Protein AF-A0A2K3KNS2-F1 (afdb_monomer)

Structure (mmCIF, N/CA/C/O backbone):
data_AF-A0A2K3KNS2-F1
#
_entry.id   AF-A0A2K3KNS2-F1
#
loop_
_atom_site.group_PDB
_atom_site.id
_atom_site.type_symbol
_atom_site.label_atom_id
_atom_site.label_alt_id
_atom_site.label_comp_id
_atom_site.label_asym_id
_atom_site.label_entity_id
_atom_site.label_seq_id
_atom_site.pdbx_PDB_ins_code
_atom_site.Cartn_x
_atom_site.Cartn_y
_atom_site.Cartn_z
_atom_site.occupancy
_atom_site.B_iso_or_equiv
_atom_site.auth_seq_id
_atom_site.auth_comp_id
_atom_site.auth_asym_id
_atom_site.auth_atom_id
_atom_site.pdbx_PDB_model_num
ATOM 1 N N . MET A 1 1 ? 14.237 6.832 -52.735 1.00 38.88 1 MET A N 1
ATOM 2 C CA . MET A 1 1 ? 15.026 7.039 -51.502 1.00 38.88 1 MET A CA 1
ATOM 3 C C . MET A 1 1 ? 14.046 7.236 -50.360 1.00 38.88 1 MET A C 1
ATOM 5 O O . MET A 1 1 ? 13.560 8.340 -50.170 1.00 38.88 1 MET A O 1
ATOM 9 N N . GLY A 1 2 ? 13.637 6.145 -49.710 1.00 43.38 2 GLY A N 1
ATOM 10 C CA . GLY A 1 2 ? 12.726 6.203 -48.568 1.00 43.38 2 GLY A CA 1
ATOM 11 C C . GLY A 1 2 ? 13.541 6.396 -47.300 1.00 43.38 2 GLY A C 1
ATOM 12 O O . GLY A 1 2 ? 14.324 5.518 -46.947 1.00 43.38 2 GLY A O 1
ATOM 13 N N . SER A 1 3 ? 13.402 7.552 -46.662 1.00 49.88 3 SER A N 1
ATOM 14 C CA . SER A 1 3 ? 14.026 7.843 -45.376 1.00 49.88 3 SER A CA 1
ATOM 15 C C . SER A 1 3 ? 13.448 6.902 -44.319 1.00 49.88 3 SER A C 1
ATOM 17 O O . SER A 1 3 ? 12.274 6.997 -43.965 1.00 49.88 3 SER A O 1
ATOM 19 N N . HIS A 1 4 ? 14.271 5.960 -43.864 1.00 54.31 4 HIS A N 1
ATOM 20 C CA . HIS A 1 4 ? 13.992 5.095 -42.727 1.00 54.31 4 HIS A CA 1
ATOM 21 C C . HIS A 1 4 ? 14.096 5.954 -41.464 1.00 54.31 4 HIS A C 1
ATOM 23 O O . HIS A 1 4 ? 15.193 6.296 -41.028 1.00 54.31 4 HIS A O 1
ATOM 29 N N . TRP A 1 5 ? 12.956 6.385 -40.929 1.00 58.38 5 TRP A N 1
ATOM 30 C CA . TRP A 1 5 ? 12.907 6.972 -39.597 1.00 58.38 5 TRP A CA 1
ATOM 31 C C . TRP A 1 5 ? 13.156 5.845 -38.600 1.00 58.38 5 TRP A C 1
ATOM 33 O O . TRP A 1 5 ? 12.250 5.074 -38.291 1.00 58.38 5 TRP A O 1
ATOM 43 N N . ASP A 1 6 ? 14.401 5.727 -38.154 1.00 62.19 6 ASP A N 1
ATOM 44 C CA . ASP A 1 6 ? 14.756 4.880 -37.027 1.00 62.19 6 ASP A CA 1
ATOM 45 C C . ASP A 1 6 ? 14.114 5.516 -35.785 1.00 62.19 6 ASP A C 1
ATOM 47 O O . ASP A 1 6 ? 14.528 6.584 -35.322 1.00 62.19 6 ASP A O 1
ATOM 51 N N . LEU A 1 7 ? 12.999 4.942 -35.327 1.00 60.84 7 LEU A N 1
ATOM 52 C CA . LEU A 1 7 ? 12.344 5.354 -34.091 1.00 60.84 7 LEU A CA 1
ATOM 53 C C . LEU A 1 7 ? 13.300 5.006 -32.952 1.00 60.84 7 LEU A C 1
ATOM 55 O O . LEU A 1 7 ? 13.295 3.882 -32.453 1.00 60.84 7 LEU A O 1
ATOM 59 N N . SER A 1 8 ? 14.134 5.963 -32.552 1.00 69.88 8 SER A N 1
ATOM 60 C CA . SER A 1 8 ? 15.010 5.796 -31.402 1.00 69.88 8 SER A CA 1
ATOM 61 C C . SER A 1 8 ? 14.148 5.563 -30.162 1.00 69.88 8 SER A C 1
ATOM 63 O O . SER A 1 8 ? 13.470 6.450 -29.641 1.00 69.88 8 SER A O 1
ATOM 65 N N . TYR A 1 9 ? 14.121 4.311 -29.715 1.00 71.94 9 TYR A N 1
ATOM 66 C CA . TYR A 1 9 ? 13.431 3.917 -28.501 1.00 71.94 9 TYR A CA 1
ATOM 67 C C . TYR A 1 9 ? 14.159 4.560 -27.319 1.00 71.94 9 TYR A C 1
ATOM 69 O O . TYR A 1 9 ? 15.276 4.175 -26.975 1.00 71.94 9 TYR A O 1
ATOM 77 N N . VAL A 1 10 ? 13.549 5.586 -26.720 1.00 79.38 10 VAL A N 1
ATOM 78 C CA . VAL A 1 10 ? 14.088 6.222 -25.516 1.00 79.38 10 VAL A CA 1
ATOM 79 C C . VAL A 1 10 ? 13.785 5.312 -24.332 1.00 79.38 10 VAL A C 1
ATOM 81 O O . VAL A 1 10 ? 12.737 5.414 -23.696 1.00 79.38 10 VAL A O 1
ATOM 84 N N . ALA A 1 11 ? 14.715 4.410 -24.049 1.00 83.62 11 ALA A N 1
ATOM 85 C CA . ALA A 1 11 ? 14.728 3.608 -22.838 1.00 83.62 11 ALA A CA 1
ATOM 86 C C . ALA A 1 11 ? 16.051 3.761 -22.102 1.00 83.62 11 ALA A C 1
ATOM 88 O O . ALA A 1 11 ? 17.073 4.153 -22.668 1.0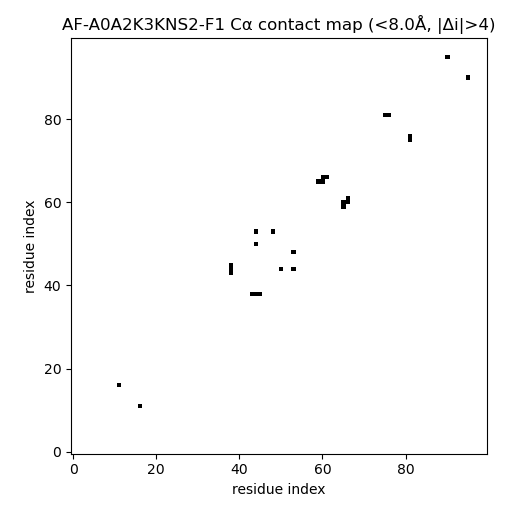0 83.62 11 ALA A O 1
ATOM 89 N N . TRP A 1 12 ? 16.010 3.472 -20.807 1.00 85.62 12 TRP A N 1
ATOM 90 C CA . TRP A 1 12 ? 17.225 3.337 -20.024 1.00 85.62 12 TRP A CA 1
ATOM 91 C C . TRP A 1 12 ? 17.998 2.091 -20.464 1.00 85.62 12 TRP A C 1
ATOM 93 O O . TRP A 1 12 ? 17.429 1.139 -21.000 1.00 85.62 12 TRP A O 1
ATOM 103 N N . LEU A 1 13 ? 19.307 2.107 -20.225 1.00 89.56 13 LEU A N 1
ATOM 104 C CA . LEU A 1 13 ? 20.160 0.968 -20.533 1.00 89.56 13 LEU A CA 1
ATOM 105 C C . LEU A 1 13 ? 19.868 -0.203 -19.571 1.00 89.56 13 LEU A C 1
ATOM 107 O O . LEU A 1 13 ? 19.609 0.058 -18.388 1.00 89.56 13 LEU A O 1
ATOM 111 N N . PRO A 1 14 ? 19.937 -1.471 -20.024 1.00 91.38 14 PRO A N 1
ATOM 112 C CA . PRO A 1 14 ? 19.653 -2.644 -19.188 1.00 91.38 14 PRO A CA 1
ATOM 113 C C . PRO A 1 14 ? 20.479 -2.710 -17.896 1.00 91.38 14 PR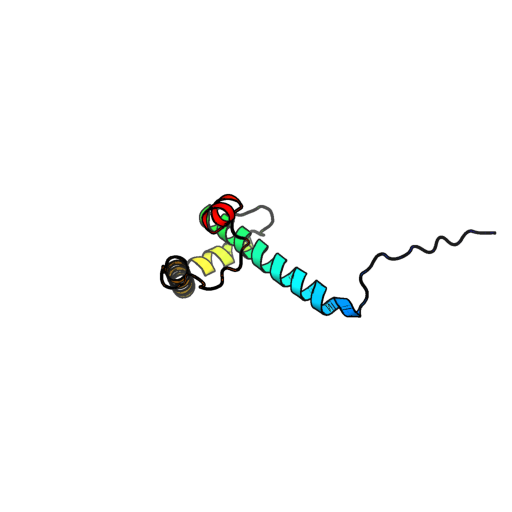O A C 1
ATOM 115 O O . PRO A 1 14 ? 20.013 -3.225 -16.881 1.00 91.38 14 PRO A O 1
ATOM 118 N N . GLU A 1 15 ? 21.686 -2.136 -17.876 1.00 94.00 15 GLU A N 1
ATOM 119 C CA . GLU A 1 15 ? 22.538 -2.070 -16.683 1.00 94.00 15 GLU A CA 1
ATOM 120 C C . GLU A 1 15 ? 21.883 -1.281 -15.532 1.00 94.00 15 GLU A C 1
ATOM 122 O O . GLU A 1 15 ? 22.215 -1.482 -14.360 1.00 94.00 15 GLU A O 1
ATOM 127 N N . HIS A 1 16 ? 20.926 -0.399 -15.840 1.00 93.12 16 HIS A N 1
ATOM 128 C CA . HIS A 1 16 ? 20.186 0.392 -14.859 1.00 93.12 16 HIS A CA 1
ATOM 129 C C . HIS A 1 16 ? 18.862 -0.243 -14.415 1.00 93.12 16 HIS A C 1
ATOM 131 O O . HIS A 1 16 ? 18.260 0.264 -13.463 1.00 93.12 16 HIS A O 1
ATOM 137 N N . ASP A 1 17 ? 18.424 -1.352 -15.022 1.00 93.81 17 ASP A N 1
ATOM 138 C CA . ASP A 1 17 ? 17.121 -1.984 -14.753 1.00 93.81 17 ASP A CA 1
ATOM 139 C C . ASP A 1 17 ? 16.891 -2.214 -13.265 1.00 93.81 17 ASP A C 1
ATOM 141 O O . ASP A 1 17 ? 15.861 -1.831 -12.706 1.00 93.81 17 ASP A O 1
ATOM 145 N N . TYR A 1 18 ? 17.882 -2.803 -12.596 1.00 95.75 18 TYR A N 1
ATOM 146 C CA . TYR A 1 18 ? 17.782 -3.102 -11.175 1.00 95.75 18 TYR A CA 1
ATOM 147 C C . TYR A 1 18 ? 17.589 -1.832 -10.338 1.00 95.75 18 TYR A C 1
ATOM 149 O O . TYR A 1 18 ? 16.731 -1.786 -9.454 1.00 95.75 18 TYR A O 1
ATOM 157 N N . GLN A 1 19 ? 18.371 -0.786 -10.614 1.00 96.12 19 GLN A N 1
ATOM 158 C CA . GLN A 1 19 ? 18.305 0.464 -9.859 1.00 96.12 19 GLN A CA 1
ATOM 159 C C . GLN A 1 19 ? 16.977 1.183 -10.099 1.00 96.12 19 GLN A C 1
ATOM 161 O O . GLN A 1 19 ? 16.340 1.637 -9.147 1.00 96.12 19 GLN A O 1
ATOM 166 N N . ILE A 1 20 ? 16.531 1.241 -11.352 1.00 94.94 20 ILE A N 1
ATOM 167 C CA . ILE A 1 20 ? 15.285 1.898 -11.744 1.00 94.94 20 ILE A CA 1
ATOM 168 C C . ILE A 1 20 ? 14.091 1.165 -11.148 1.00 94.94 20 ILE A C 1
ATOM 170 O O . ILE A 1 20 ? 13.254 1.797 -10.502 1.00 94.94 20 ILE A O 1
ATOM 174 N N . LYS A 1 21 ? 14.053 -0.165 -11.264 1.00 95.69 21 LYS A N 1
ATOM 175 C CA . LYS A 1 21 ? 13.017 -0.996 -10.649 1.00 95.69 21 LYS A CA 1
ATOM 176 C C . LYS A 1 21 ? 12.973 -0.794 -9.138 1.00 95.69 21 LYS A C 1
ATOM 178 O O . LYS A 1 21 ? 11.911 -0.510 -8.593 1.00 95.69 21 LYS A O 1
ATOM 183 N N . LYS A 1 22 ? 14.127 -0.828 -8.467 1.00 96.25 22 LYS A N 1
ATOM 184 C CA . LYS A 1 22 ? 14.217 -0.599 -7.019 1.00 96.25 22 LYS A CA 1
ATOM 185 C C . LYS A 1 22 ? 13.683 0.778 -6.614 1.00 96.25 22 LYS A C 1
ATOM 187 O O . LYS A 1 22 ? 12.968 0.897 -5.618 1.00 96.25 22 LYS A O 1
ATOM 192 N N . ILE A 1 23 ? 14.022 1.829 -7.361 1.00 96.50 23 ILE A N 1
ATOM 193 C CA . ILE A 1 23 ? 13.528 3.188 -7.099 1.00 96.50 23 ILE A CA 1
ATOM 194 C C . ILE A 1 23 ? 12.017 3.256 -7.319 1.00 96.50 23 ILE A C 1
ATOM 196 O O . ILE A 1 23 ? 11.307 3.823 -6.486 1.00 96.50 23 ILE A O 1
ATOM 200 N N . PHE A 1 24 ? 11.529 2.674 -8.412 1.00 96.19 24 PHE A N 1
ATOM 201 C CA . PHE A 1 24 ? 10.112 2.634 -8.742 1.00 96.19 24 PHE A CA 1
ATOM 202 C C . PHE A 1 24 ? 9.306 1.910 -7.660 1.00 96.19 24 PHE A C 1
ATOM 204 O O . PHE A 1 24 ? 8.354 2.476 -7.131 1.00 96.19 24 PHE A O 1
ATOM 211 N N . GLU A 1 25 ? 9.727 0.712 -7.257 1.00 96.88 25 GLU A N 1
ATOM 212 C CA . GLU A 1 25 ? 9.071 -0.078 -6.210 1.00 96.88 25 GLU A CA 1
ATOM 213 C C . GLU A 1 25 ? 9.096 0.639 -4.855 1.00 96.88 25 GLU A C 1
ATOM 215 O O . GLU A 1 25 ? 8.088 0.681 -4.145 1.00 96.88 25 GLU A O 1
ATOM 220 N N . SER A 1 26 ? 10.218 1.270 -4.501 1.00 95.75 26 SER A N 1
ATOM 221 C CA . SER A 1 26 ? 10.347 2.037 -3.258 1.00 95.75 26 SER A CA 1
ATOM 222 C C . SER A 1 26 ? 9.410 3.251 -3.230 1.00 95.75 26 SER A C 1
ATOM 224 O O . SER A 1 26 ? 8.637 3.434 -2.287 1.00 95.75 26 SER A O 1
ATOM 226 N N . LYS A 1 27 ? 9.410 4.065 -4.292 1.00 96.00 27 LYS A N 1
ATOM 227 C CA . LYS A 1 27 ? 8.537 5.244 -4.385 1.00 96.00 27 LYS A CA 1
ATOM 228 C C . LYS A 1 27 ? 7.066 4.851 -4.493 1.00 96.00 27 LYS A C 1
ATOM 230 O O . LYS A 1 27 ? 6.225 5.442 -3.817 1.00 96.00 27 LYS A O 1
ATOM 235 N N . GLY A 1 28 ? 6.770 3.842 -5.306 1.00 97.19 28 GLY A N 1
ATOM 236 C CA . GLY A 1 28 ? 5.431 3.306 -5.506 1.00 97.19 28 GLY A CA 1
ATOM 237 C C . GLY A 1 28 ? 4.850 2.768 -4.206 1.00 97.19 28 GLY A C 1
ATOM 238 O O . GLY A 1 28 ? 3.797 3.230 -3.778 1.00 97.19 28 GLY A O 1
ATOM 239 N N . SER A 1 29 ? 5.558 1.863 -3.525 1.00 95.69 29 SER A N 1
ATOM 240 C CA . SER A 1 29 ? 5.096 1.276 -2.258 1.00 95.69 29 SER A CA 1
ATOM 241 C C . SER A 1 29 ? 4.842 2.329 -1.180 1.00 95.69 29 SER A C 1
ATOM 243 O O . SER A 1 29 ? 3.826 2.263 -0.479 1.00 95.69 29 SER A O 1
ATOM 245 N N . ARG A 1 30 ? 5.709 3.346 -1.082 1.00 94.62 30 ARG A N 1
ATOM 246 C CA . ARG A 1 30 ? 5.499 4.479 -0.179 1.00 94.62 30 ARG A CA 1
ATOM 247 C C . ARG A 1 30 ? 4.228 5.246 -0.532 1.00 94.62 30 ARG A C 1
ATOM 249 O O . ARG A 1 30 ? 3.389 5.448 0.346 1.00 94.62 30 ARG A O 1
ATOM 256 N N . ARG A 1 31 ? 4.063 5.636 -1.799 1.00 96.06 31 ARG A N 1
ATOM 257 C CA . ARG A 1 31 ? 2.895 6.409 -2.237 1.00 96.06 31 ARG A CA 1
ATOM 258 C C . ARG A 1 31 ? 1.594 5.629 -2.046 1.00 96.06 31 ARG A C 1
ATOM 260 O O . ARG A 1 31 ? 0.630 6.179 -1.525 1.00 96.06 31 ARG A O 1
ATOM 267 N N . LEU A 1 32 ? 1.588 4.343 -2.394 1.00 94.94 32 LEU A N 1
ATOM 268 C CA . LEU A 1 32 ? 0.467 3.432 -2.155 1.00 94.94 32 LEU A CA 1
ATOM 269 C C . LEU A 1 32 ? 0.116 3.365 -0.665 1.00 94.94 32 LEU A C 1
ATOM 271 O O . LEU A 1 32 ? -1.048 3.511 -0.302 1.00 94.94 32 LEU A O 1
ATOM 275 N N . SER A 1 33 ? 1.112 3.212 0.211 1.00 92.56 33 SER A N 1
ATOM 276 C CA . SER A 1 33 ? 0.895 3.167 1.664 1.00 92.56 33 SER A CA 1
ATOM 277 C C . SER A 1 33 ? 0.255 4.451 2.203 1.00 92.56 33 SER A C 1
ATOM 279 O O . SER A 1 33 ? -0.641 4.387 3.046 1.00 92.56 33 SER A O 1
ATOM 281 N N . GLU A 1 34 ? 0.684 5.613 1.706 1.00 93.69 34 GLU A N 1
ATOM 282 C CA . GLU A 1 34 ? 0.094 6.914 2.044 1.00 93.69 34 GLU A CA 1
ATOM 283 C C . GLU A 1 34 ? -1.365 7.005 1.564 1.00 93.69 34 GLU A C 1
ATOM 285 O O . GLU A 1 34 ? -2.248 7.341 2.353 1.00 93.69 34 GLU A O 1
ATOM 290 N N . MET A 1 35 ? -1.646 6.607 0.320 1.00 95.75 35 MET A N 1
ATOM 291 C CA . MET A 1 35 ? -3.004 6.601 -0.243 1.00 95.75 35 MET A CA 1
ATOM 292 C C . MET A 1 35 ? -3.956 5.677 0.533 1.00 95.75 35 MET A C 1
ATOM 294 O O . MET A 1 35 ? -5.082 6.068 0.848 1.00 95.75 35 MET A O 1
ATOM 298 N N . TYR A 1 36 ? -3.508 4.475 0.908 1.00 94.12 36 TYR A N 1
ATOM 299 C CA . TYR A 1 36 ? -4.294 3.573 1.757 1.00 94.12 36 TYR A CA 1
ATOM 300 C C . TYR A 1 36 ? -4.516 4.142 3.161 1.00 94.12 36 TYR A C 1
ATOM 302 O O . TYR A 1 36 ? -5.601 3.990 3.727 1.00 94.12 36 TYR A O 1
ATOM 310 N N . MET A 1 37 ? -3.512 4.810 3.738 1.00 92.25 37 MET A N 1
ATOM 311 C CA . MET A 1 37 ? -3.652 5.469 5.036 1.00 92.25 37 MET A CA 1
ATOM 312 C C . MET A 1 37 ? -4.715 6.572 4.987 1.00 92.25 37 MET A C 1
ATOM 314 O O . MET A 1 37 ? -5.549 6.640 5.891 1.00 92.25 37 MET A O 1
ATOM 318 N N . GLU A 1 38 ? -4.701 7.414 3.954 1.00 94.12 38 GLU A N 1
ATOM 319 C CA . GLU A 1 38 ? -5.696 8.471 3.750 1.00 94.12 38 GLU A CA 1
ATOM 320 C C . GLU A 1 38 ? -7.109 7.895 3.617 1.00 94.12 38 GLU A C 1
ATOM 322 O O . GLU A 1 38 ? -8.008 8.314 4.350 1.00 94.12 38 GLU A O 1
ATOM 327 N N . ALA A 1 39 ? -7.289 6.892 2.751 1.00 95.19 39 ALA A N 1
ATOM 328 C CA . ALA A 1 39 ? -8.573 6.221 2.552 1.00 95.19 39 ALA A CA 1
ATOM 329 C C . ALA A 1 39 ? -9.112 5.636 3.866 1.00 95.19 39 ALA A C 1
ATOM 331 O O . ALA A 1 39 ? -10.265 5.856 4.244 1.00 95.19 39 ALA A O 1
ATOM 332 N N . ARG A 1 40 ? -8.251 4.957 4.633 1.00 93.75 40 ARG A N 1
ATOM 333 C CA . ARG A 1 40 ? -8.623 4.395 5.935 1.00 93.75 40 ARG A CA 1
ATOM 334 C C . ARG A 1 40 ? -8.997 5.466 6.958 1.00 93.75 40 ARG A C 1
ATOM 336 O O . ARG A 1 40 ? -9.914 5.244 7.747 1.00 93.75 40 ARG A O 1
ATOM 343 N N . ASN A 1 41 ? -8.284 6.591 6.985 1.00 91.38 41 ASN A N 1
ATOM 344 C CA . ASN A 1 41 ? -8.566 7.679 7.922 1.00 91.38 41 ASN A CA 1
ATOM 345 C C . ASN A 1 41 ? -9.910 8.351 7.613 1.00 91.38 41 ASN A C 1
ATOM 347 O O . ASN A 1 41 ? -10.641 8.671 8.546 1.00 91.38 41 ASN A O 1
ATOM 351 N N . LYS A 1 42 ? -10.245 8.516 6.327 1.00 93.69 42 LYS A N 1
ATOM 352 C CA . LYS A 1 42 ? -11.533 9.066 5.876 1.00 93.69 42 LYS A CA 1
ATOM 353 C C . LYS A 1 42 ? -12.686 8.065 5.962 1.00 93.69 42 LYS A C 1
ATOM 355 O O . LYS A 1 42 ? -13.831 8.482 6.028 1.00 93.69 42 LYS A O 1
ATOM 360 N N . ARG A 1 43 ? -12.388 6.758 5.990 1.00 92.12 43 ARG A N 1
ATOM 361 C CA . ARG A 1 43 ? -13.375 5.661 5.897 1.00 92.12 43 ARG A CA 1
ATOM 362 C C . ARG A 1 43 ? -14.193 5.691 4.605 1.00 92.12 43 ARG A C 1
ATOM 364 O O . ARG A 1 43 ? -15.297 5.162 4.554 1.00 92.12 43 ARG A O 1
ATOM 371 N N . GLU A 1 44 ? -13.601 6.231 3.549 1.00 94.00 44 GLU A N 1
ATOM 372 C CA . GLU A 1 44 ? -14.220 6.372 2.236 1.00 94.00 44 GLU A CA 1
ATOM 373 C C . GLU A 1 44 ? -13.434 5.565 1.206 1.00 94.00 44 GLU A C 1
ATOM 375 O O . GLU A 1 44 ? -12.201 5.629 1.165 1.00 94.00 44 GLU A O 1
ATOM 380 N N . ARG A 1 45 ? -14.152 4.811 0.364 1.00 95.94 45 ARG A N 1
ATOM 381 C CA . ARG A 1 45 ? -13.552 4.033 -0.722 1.00 95.94 45 ARG A CA 1
ATOM 382 C C . ARG A 1 45 ? -13.128 4.975 -1.859 1.00 95.94 45 ARG A C 1
ATOM 384 O O . ARG A 1 45 ? -13.991 5.629 -2.444 1.00 95.94 45 ARG A O 1
ATOM 391 N N . PRO A 1 46 ? -11.843 5.009 -2.241 1.00 95.25 46 PRO A N 1
ATOM 392 C CA . PRO A 1 46 ? -11.394 5.719 -3.433 1.00 95.25 46 PRO A CA 1
ATOM 393 C C . PRO A 1 46 ? -11.910 5.064 -4.722 1.00 95.25 46 PRO A C 1
ATOM 395 O O . PRO A 1 46 ? -12.052 3.844 -4.787 1.00 95.25 46 PRO A O 1
ATOM 398 N N . SER A 1 47 ? -12.096 5.853 -5.783 1.00 96.12 47 SER A N 1
ATOM 399 C CA . SER A 1 47 ? -12.584 5.365 -7.087 1.00 96.12 47 SER A CA 1
ATOM 400 C C . SER A 1 47 ? -11.696 4.292 -7.729 1.00 96.12 47 SER A C 1
ATOM 402 O O . SER A 1 47 ? -12.197 3.446 -8.461 1.00 96.12 47 SER A O 1
ATOM 404 N N . TRP A 1 48 ? -10.395 4.308 -7.435 1.00 95.38 48 TRP A N 1
ATOM 405 C CA . TRP A 1 48 ? -9.408 3.369 -7.972 1.00 95.38 48 TRP A CA 1
ATOM 406 C C . TRP A 1 48 ? -9.346 2.024 -7.225 1.00 95.38 48 TRP A C 1
ATOM 408 O O . TRP A 1 48 ? -8.698 1.103 -7.714 1.00 95.38 48 TRP A O 1
ATOM 418 N N . ILE A 1 49 ? -10.003 1.881 -6.064 1.00 96.06 49 ILE A N 1
ATOM 419 C CA . ILE A 1 49 ? -10.101 0.599 -5.344 1.00 96.06 49 ILE A CA 1
ATOM 420 C C . ILE A 1 49 ? -11.426 -0.069 -5.705 1.00 96.06 49 ILE A C 1
ATOM 422 O O . ILE A 1 49 ? -12.485 0.509 -5.467 1.00 96.06 49 ILE A O 1
ATOM 426 N N . GLY A 1 50 ? -11.383 -1.301 -6.217 1.00 97.19 50 GLY A N 1
ATOM 427 C CA . GLY A 1 50 ? -12.582 -2.114 -6.454 1.00 97.19 50 GLY A CA 1
ATOM 428 C C . GLY A 1 50 ? -13.372 -2.396 -5.169 1.00 97.19 50 GLY A C 1
ATOM 429 O O . GLY A 1 50 ? -12.813 -2.427 -4.074 1.00 97.19 50 GLY A O 1
ATOM 430 N N . GLU A 1 51 ? -14.684 -2.592 -5.279 1.00 96.69 51 GLU A N 1
ATOM 431 C CA . GLU A 1 51 ? -15.546 -2.761 -4.101 1.00 96.69 51 GLU A CA 1
ATOM 432 C C . GLU A 1 51 ? -15.171 -3.988 -3.256 1.00 96.69 51 GLU A C 1
ATOM 434 O O . GLU A 1 51 ? -15.093 -3.886 -2.031 1.00 96.69 51 GLU A O 1
ATOM 439 N N . ASP A 1 52 ? -14.870 -5.115 -3.898 1.00 97.25 52 ASP A N 1
ATOM 440 C CA . ASP A 1 52 ? -14.503 -6.353 -3.202 1.00 97.25 52 ASP A CA 1
ATOM 441 C C . ASP A 1 52 ? -13.173 -6.207 -2.454 1.00 97.25 52 ASP A C 1
ATOM 443 O O . ASP A 1 52 ? -13.095 -6.490 -1.258 1.00 97.25 52 ASP A O 1
ATOM 447 N N . ALA A 1 53 ? -12.164 -5.622 -3.105 1.00 96.06 53 ALA A N 1
ATOM 448 C CA . ALA A 1 53 ? -10.884 -5.312 -2.471 1.00 96.06 53 ALA A CA 1
ATOM 449 C C . ALA A 1 53 ? -11.050 -4.360 -1.273 1.00 96.06 53 ALA A C 1
ATOM 451 O O . ALA A 1 53 ? -10.388 -4.516 -0.248 1.00 96.06 53 ALA A O 1
ATOM 452 N N . TRP A 1 54 ? -11.955 -3.380 -1.365 1.00 96.94 54 TRP A N 1
ATOM 453 C CA . TRP A 1 54 ? -12.248 -2.485 -0.246 1.00 96.94 54 TRP A CA 1
ATOM 454 C C . TRP A 1 54 ? -12.870 -3.220 0.947 1.00 96.94 54 TRP A C 1
ATOM 456 O O . TRP A 1 54 ? -12.478 -2.966 2.087 1.00 96.94 54 TRP A O 1
ATOM 466 N N . LYS A 1 55 ? -13.804 -4.149 0.700 1.00 96.75 55 LYS A N 1
ATOM 467 C CA . LYS A 1 55 ? -14.410 -4.981 1.754 1.00 96.75 55 LYS A CA 1
ATOM 468 C C . LYS A 1 55 ? -13.349 -5.821 2.464 1.00 96.75 55 LYS A C 1
ATOM 470 O O . LYS A 1 55 ? -13.309 -5.836 3.694 1.00 96.75 55 LYS A O 1
ATOM 475 N N . GLU A 1 56 ? -12.458 -6.461 1.711 1.00 96.94 56 GLU A N 1
ATOM 476 C CA . GLU A 1 56 ? -11.353 -7.246 2.273 1.00 96.94 56 GLU A CA 1
ATOM 477 C C . GLU A 1 56 ? -10.397 -6.386 3.112 1.00 96.94 56 GLU A C 1
ATOM 479 O O . GLU A 1 56 ? -10.037 -6.764 4.230 1.00 96.94 56 GLU A O 1
ATOM 484 N N . LEU A 1 57 ? -10.040 -5.194 2.622 1.00 95.31 57 LEU A N 1
ATOM 485 C CA . LEU A 1 57 ? -9.196 -4.246 3.353 1.00 95.31 57 LEU A CA 1
ATOM 486 C C . LEU A 1 57 ? -9.842 -3.779 4.660 1.00 95.31 57 LEU A C 1
ATOM 488 O O . LEU A 1 57 ? -9.164 -3.705 5.687 1.00 95.31 57 LEU A O 1
ATOM 492 N N . ASP A 1 58 ? -11.141 -3.480 4.653 1.00 94.88 58 ASP A N 1
ATOM 493 C CA . ASP A 1 58 ? -11.848 -3.067 5.865 1.00 94.88 58 ASP A CA 1
ATOM 494 C C . ASP A 1 58 ? -11.902 -4.198 6.906 1.00 94.88 58 ASP A C 1
ATOM 496 O O . ASP A 1 58 ? -11.682 -3.948 8.098 1.00 94.88 58 ASP A O 1
ATOM 500 N N . ILE A 1 59 ? -12.099 -5.448 6.467 1.00 96.12 59 ILE A N 1
ATOM 501 C CA . ILE A 1 59 ? -12.007 -6.635 7.331 1.00 96.12 59 ILE A CA 1
ATOM 502 C C . ILE A 1 59 ? -10.596 -6.752 7.921 1.00 96.12 59 ILE A C 1
ATOM 504 O O . ILE A 1 59 ? -10.450 -6.875 9.141 1.00 96.12 59 ILE A O 1
ATOM 508 N N . GLU A 1 60 ? -9.554 -6.664 7.091 1.00 95.19 60 GLU A N 1
ATOM 509 C CA . GLU A 1 60 ? -8.155 -6.765 7.517 1.00 95.19 60 GLU A CA 1
ATOM 510 C C . GLU A 1 60 ? -7.792 -5.680 8.541 1.00 95.19 60 GLU A C 1
ATOM 512 O O . GLU A 1 60 ? -7.254 -5.970 9.610 1.00 95.19 60 GLU A O 1
ATOM 517 N N . TRP A 1 61 ? -8.164 -4.423 8.285 1.00 94.31 61 TRP A N 1
ATOM 518 C CA . TRP A 1 61 ? -7.884 -3.308 9.194 1.00 94.31 61 TRP A CA 1
ATOM 519 C C . TRP A 1 61 ? -8.612 -3.410 10.536 1.00 9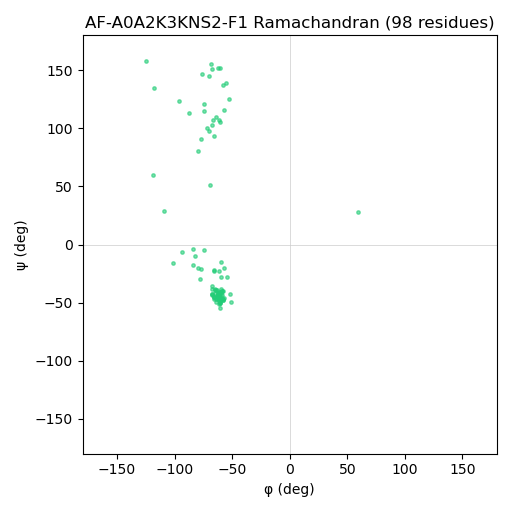4.31 61 TRP A C 1
ATOM 521 O O . TRP A 1 61 ? -8.179 -2.808 11.528 1.00 94.31 61 TRP A O 1
ATOM 531 N N . LYS A 1 62 ? -9.721 -4.152 10.596 1.00 94.19 62 LYS A N 1
ATOM 532 C CA . LYS A 1 62 ? -10.454 -4.406 11.840 1.00 94.19 62 LYS A CA 1
ATOM 533 C C . LYS A 1 62 ? -9.805 -5.497 12.692 1.00 94.19 62 LYS A C 1
ATOM 535 O O . LYS A 1 62 ? -10.043 -5.483 13.907 1.00 94.19 62 LYS A O 1
ATOM 540 N N . LYS A 1 63 ? -8.957 -6.362 12.113 1.00 97.38 63 LYS A N 1
ATOM 541 C CA . LYS A 1 63 ? -8.298 -7.463 12.830 1.00 97.38 63 LYS A CA 1
ATOM 542 C C . LYS A 1 63 ? -7.461 -6.947 14.013 1.00 97.38 63 LYS A C 1
ATOM 544 O O . LYS A 1 63 ? -6.723 -5.964 13.874 1.00 97.38 63 LYS A O 1
ATOM 549 N N . PRO A 1 64 ? -7.508 -7.618 15.182 1.00 96.56 64 PRO A N 1
ATOM 550 C CA . PRO A 1 64 ? -6.716 -7.229 16.350 1.00 96.56 64 PRO A CA 1
ATOM 551 C C . PRO A 1 64 ? -5.209 -7.209 16.079 1.00 96.56 64 PRO A C 1
ATOM 553 O O . PRO A 1 64 ? -4.525 -6.282 16.507 1.00 96.56 64 PRO A O 1
ATOM 556 N N . ALA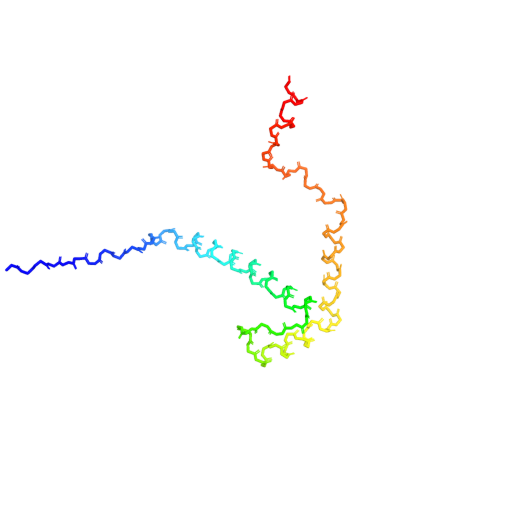 A 1 65 ? -4.703 -8.184 15.316 1.00 96.56 65 ALA A N 1
ATOM 557 C CA . ALA A 1 65 ? -3.292 -8.267 14.942 1.00 96.56 65 ALA A CA 1
ATOM 558 C C . ALA A 1 65 ? -2.832 -7.018 14.172 1.00 96.56 65 ALA A C 1
ATOM 560 O O . ALA A 1 65 ? -1.825 -6.398 14.524 1.00 96.56 65 ALA A O 1
ATOM 561 N N . TYR A 1 66 ? -3.626 -6.587 13.188 1.00 93.75 66 TYR A N 1
ATOM 562 C CA . TYR A 1 66 ? -3.357 -5.375 12.422 1.00 93.75 66 TYR A CA 1
ATOM 563 C C . TYR A 1 66 ? -3.34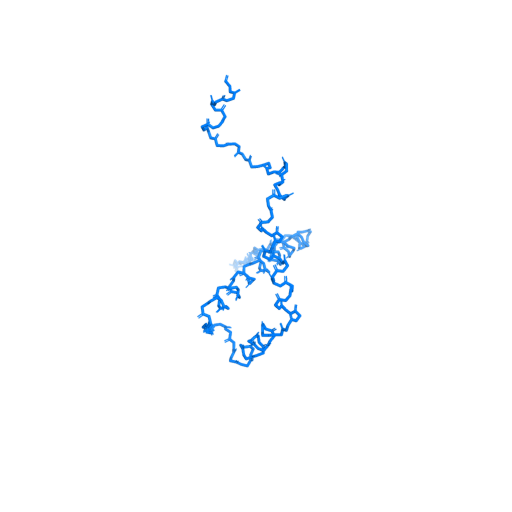4 -4.132 13.321 1.00 93.75 66 TYR A C 1
ATOM 565 O O . TYR A 1 66 ? -2.404 -3.333 13.293 1.00 93.75 66 TYR A O 1
ATOM 573 N N . LYS A 1 67 ? -4.363 -3.983 14.179 1.00 93.88 67 LYS A N 1
ATOM 574 C CA . LYS A 1 67 ? -4.449 -2.866 15.132 1.00 93.88 67 LYS A CA 1
ATOM 575 C C . LYS A 1 67 ? -3.258 -2.836 16.089 1.00 93.88 67 LYS A C 1
ATOM 577 O O . LYS A 1 67 ? -2.720 -1.757 16.330 1.00 93.88 67 LYS A O 1
ATOM 582 N N . ALA A 1 68 ? -2.811 -3.990 16.583 1.00 95.75 68 ALA A N 1
ATOM 583 C CA . ALA A 1 68 ? -1.657 -4.092 17.472 1.00 95.75 68 ALA A CA 1
ATOM 584 C C . ALA A 1 68 ? -0.369 -3.605 16.789 1.00 95.75 68 ALA A C 1
ATOM 586 O O . ALA A 1 68 ? 0.362 -2.788 17.357 1.00 95.75 68 ALA A O 1
ATOM 587 N N . ILE A 1 69 ? -0.125 -4.030 15.544 1.00 94.06 69 ILE A N 1
ATOM 588 C CA . ILE A 1 69 ? 1.017 -3.565 14.742 1.00 94.06 69 ILE A CA 1
ATOM 589 C C . ILE A 1 69 ? 0.907 -2.058 14.486 1.00 94.06 69 ILE A C 1
ATOM 591 O O . ILE A 1 69 ? 1.859 -1.315 14.720 1.00 94.06 69 ILE A O 1
ATOM 595 N N . SER A 1 70 ? -0.268 -1.574 14.075 1.00 90.62 70 SER A N 1
ATOM 596 C CA . SER A 1 70 ? -0.485 -0.152 13.801 1.00 90.62 70 SER A CA 1
ATOM 597 C C . SER A 1 70 ? -0.268 0.721 15.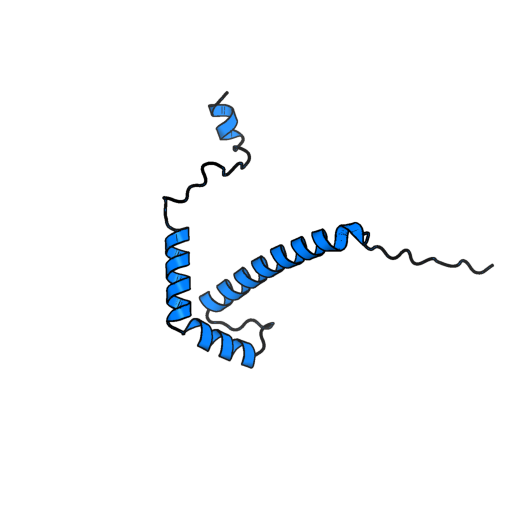040 1.00 90.62 70 SER A C 1
ATOM 599 O O . SER A 1 70 ? 0.319 1.799 14.936 1.00 90.62 70 SER A O 1
ATOM 601 N N . GLN A 1 71 ? -0.732 0.284 16.212 1.00 92.12 71 GLN A N 1
ATOM 602 C CA . GLN A 1 71 ? -0.523 0.998 17.470 1.00 92.12 71 GLN A CA 1
ATOM 603 C C . GLN A 1 71 ? 0.950 0.995 17.878 1.00 92.12 71 GLN A C 1
ATOM 605 O O . GLN A 1 71 ? 1.464 2.042 18.272 1.00 92.12 71 GLN A O 1
ATOM 610 N N . ARG A 1 72 ? 1.647 -0.142 17.742 1.00 92.69 72 ARG A N 1
ATOM 611 C CA . ARG A 1 72 ? 3.095 -0.230 17.980 1.00 92.69 72 ARG A CA 1
ATOM 612 C C . ARG A 1 72 ? 3.859 0.732 17.072 1.00 92.69 72 ARG A C 1
ATOM 614 O O . ARG A 1 72 ? 4.650 1.525 17.566 1.00 92.69 72 ARG A O 1
ATOM 621 N N . ASN A 1 73 ? 3.557 0.745 15.776 1.00 88.56 73 ASN A 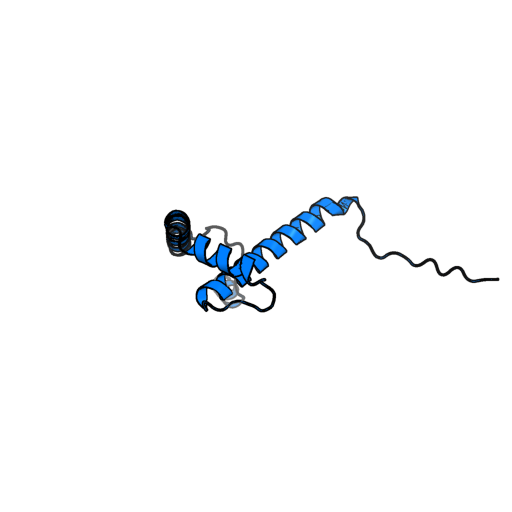N 1
ATOM 622 C CA . ASN A 1 73 ? 4.200 1.643 14.815 1.00 88.56 73 ASN A CA 1
ATOM 623 C C . ASN A 1 73 ? 3.916 3.121 15.127 1.00 88.56 73 ASN A C 1
ATOM 625 O O . ASN A 1 73 ? 4.817 3.954 15.042 1.00 88.56 73 ASN A O 1
ATOM 629 N N . LYS A 1 74 ? 2.689 3.455 15.553 1.00 86.88 74 LYS A N 1
ATOM 630 C CA . LYS A 1 74 ? 2.343 4.810 16.010 1.00 86.88 74 LYS A CA 1
ATOM 631 C C . LYS A 1 74 ? 3.158 5.214 17.244 1.00 86.88 74 LYS A C 1
ATOM 633 O O . LYS A 1 74 ? 3.664 6.330 17.282 1.00 86.88 74 LYS A O 1
ATOM 638 N N . LYS A 1 75 ? 3.319 4.313 18.220 1.00 88.81 75 LYS A N 1
ATOM 639 C CA . LYS A 1 75 ? 4.161 4.543 19.406 1.00 88.81 75 LYS A CA 1
ATOM 640 C C . LYS A 1 75 ? 5.632 4.729 19.028 1.00 88.81 75 LYS A C 1
ATOM 642 O O . LYS A 1 75 ? 6.243 5.675 19.503 1.00 88.81 75 LYS A O 1
ATOM 647 N N . ASN A 1 76 ? 6.169 3.894 18.137 1.00 86.00 76 ASN A N 1
ATOM 648 C CA . ASN A 1 76 ? 7.555 3.999 17.672 1.00 86.00 76 ASN A CA 1
ATOM 649 C C . ASN A 1 76 ? 7.826 5.349 17.000 1.00 86.00 76 ASN A C 1
ATOM 651 O O . ASN A 1 76 ? 8.836 5.977 17.289 1.00 86.00 76 ASN A O 1
ATOM 655 N N . ARG A 1 77 ? 6.897 5.829 16.163 1.00 79.12 77 ARG A N 1
ATOM 656 C CA . ARG A 1 77 ? 7.013 7.140 15.509 1.00 79.12 77 ARG A CA 1
ATOM 657 C C . ARG A 1 77 ? 6.914 8.313 16.488 1.00 79.12 77 ARG A C 1
ATOM 659 O O . ARG A 1 77 ? 7.586 9.315 16.293 1.00 79.12 77 ARG A O 1
ATOM 666 N N . ASN A 1 78 ? 6.080 8.194 17.520 1.00 78.56 78 ASN A N 1
ATOM 667 C CA . ASN A 1 78 ? 5.906 9.229 18.544 1.00 78.56 78 ASN A CA 1
ATOM 668 C C . ASN A 1 78 ? 6.963 9.157 19.662 1.00 78.56 78 ASN A C 1
ATOM 670 O O . ASN A 1 78 ? 6.941 9.977 20.578 1.00 78.56 78 ASN A O 1
ATOM 674 N N . SER A 1 79 ? 7.853 8.164 19.637 1.00 73.88 79 SER A N 1
ATOM 675 C CA . SER A 1 79 ? 8.897 8.019 20.642 1.00 73.88 79 SER A CA 1
ATOM 676 C C . SER A 1 79 ? 9.989 9.058 20.402 1.00 73.88 79 SER A C 1
ATOM 678 O O . SER A 1 79 ? 10.720 8.985 19.417 1.00 73.88 79 SER A O 1
ATOM 680 N N . ALA A 1 80 ? 10.157 9.986 21.347 1.00 62.56 80 ALA A N 1
ATOM 681 C CA . ALA A 1 80 ? 11.255 10.962 21.357 1.00 62.56 80 ALA A CA 1
ATOM 682 C C . ALA A 1 80 ? 12.653 10.312 21.388 1.00 62.56 80 ALA A C 1
ATOM 684 O O . ALA A 1 80 ? 13.656 10.956 21.096 1.00 62.56 80 ALA A O 1
ATOM 685 N N . LYS A 1 81 ? 12.728 9.016 21.714 1.00 61.38 81 LYS A N 1
ATOM 686 C CA . LYS A 1 81 ? 13.975 8.248 21.807 1.00 61.38 81 LYS A CA 1
ATOM 687 C C . LYS A 1 81 ? 14.587 7.900 20.440 1.00 61.38 81 LYS A C 1
ATOM 689 O O . LYS A 1 81 ? 15.662 7.317 20.397 1.00 61.38 81 LYS A O 1
ATOM 694 N N . GLY A 1 82 ? 13.896 8.232 19.345 1.00 54.81 82 GLY A N 1
ATOM 695 C CA . GLY A 1 82 ? 14.306 7.984 17.961 1.00 54.81 82 GLY A CA 1
ATOM 696 C C . GLY A 1 82 ? 14.693 9.244 17.185 1.00 54.81 82 GLY A C 1
ATOM 697 O O . GLY A 1 82 ? 14.506 9.280 15.972 1.00 54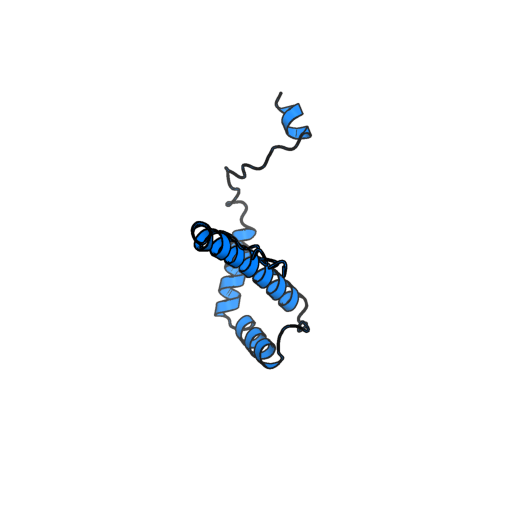.81 82 GLY A O 1
ATOM 698 N N . GLY A 1 83 ? 15.200 10.284 17.853 1.00 57.19 83 GLY A N 1
ATOM 699 C CA . GLY A 1 83 ? 15.929 11.336 17.151 1.00 57.19 83 GLY A CA 1
ATOM 700 C C . GLY A 1 83 ? 17.154 10.710 16.489 1.00 57.19 83 GLY A C 1
ATOM 701 O O . GLY A 1 83 ? 18.091 10.313 17.176 1.00 57.19 83 GLY A O 1
ATOM 702 N N . SER A 1 84 ? 17.135 10.563 15.163 1.00 54.59 84 SER A N 1
ATOM 703 C CA . SER A 1 84 ? 18.349 10.231 14.425 1.00 54.59 84 SER A CA 1
ATOM 704 C C . SER A 1 84 ? 19.385 11.307 14.739 1.00 54.59 84 SER A C 1
ATOM 706 O O . SER A 1 84 ? 19.190 12.466 14.372 1.00 54.59 84 SER A O 1
ATOM 708 N N . ILE A 1 85 ? 20.492 10.925 15.384 1.00 56.16 85 ILE A N 1
ATOM 709 C CA . ILE A 1 85 ? 21.682 11.783 15.538 1.00 56.16 85 ILE A CA 1
ATOM 710 C C . ILE A 1 85 ? 22.194 12.216 14.147 1.00 56.16 85 ILE A C 1
ATOM 712 O O . ILE A 1 85 ? 22.858 13.236 14.000 1.00 56.16 85 ILE A O 1
ATOM 716 N N . HIS A 1 86 ? 21.817 11.477 13.100 1.00 55.88 86 HIS A N 1
ATOM 717 C CA . HIS A 1 86 ? 22.153 11.734 11.708 1.00 55.88 86 HIS A CA 1
ATOM 718 C C . HIS A 1 86 ? 20.879 11.958 10.888 1.00 55.88 86 HIS A C 1
ATOM 720 O O . HIS A 1 86 ? 20.590 11.232 9.938 1.00 55.88 86 HIS A O 1
ATOM 726 N N . THR A 1 87 ? 20.073 12.962 11.231 1.00 52.38 87 THR A N 1
ATOM 727 C CA . THR A 1 87 ? 19.348 13.650 10.155 1.00 52.38 87 THR A CA 1
ATOM 728 C C . THR A 1 87 ? 20.355 14.612 9.548 1.00 52.38 87 THR A C 1
ATOM 730 O O . THR A 1 87 ? 20.402 15.779 9.914 1.00 52.38 87 THR A O 1
ATOM 733 N N . GLY A 1 88 ? 21.221 14.096 8.671 1.00 54.25 88 GLY A N 1
ATOM 734 C CA . GLY A 1 88 ? 22.125 14.894 7.840 1.00 54.25 88 GLY A CA 1
ATOM 735 C C . GLY A 1 88 ? 21.342 15.678 6.786 1.00 54.25 88 GLY A C 1
ATOM 736 O O . GLY A 1 88 ? 21.602 15.551 5.596 1.00 54.25 88 GLY A O 1
ATOM 737 N N . GLY A 1 89 ? 20.311 16.407 7.210 1.00 61.69 89 GLY A N 1
ATOM 738 C CA . GLY A 1 89 ? 19.696 17.443 6.404 1.00 61.69 89 GLY A CA 1
ATOM 739 C C . GLY A 1 89 ? 20.607 18.664 6.409 1.00 61.69 89 GLY A C 1
ATOM 740 O O . GLY A 1 89 ? 21.287 18.934 7.400 1.00 61.69 89 GLY A O 1
ATOM 741 N N . SER A 1 90 ? 20.629 19.395 5.298 1.00 67.56 90 SER A N 1
ATOM 742 C CA . SER A 1 90 ? 21.247 20.715 5.239 1.00 67.56 90 SER A CA 1
ATOM 743 C C . SER A 1 90 ? 20.682 21.581 6.365 1.00 67.56 90 SER A C 1
ATOM 745 O O . SER A 1 90 ? 19.465 21.730 6.489 1.00 67.56 90 SER A O 1
ATOM 747 N N . ILE A 1 91 ? 21.567 22.130 7.194 1.00 72.75 91 ILE A N 1
ATOM 748 C CA . ILE A 1 91 ? 21.209 23.169 8.158 1.00 72.75 91 ILE A CA 1
ATOM 749 C C . ILE A 1 91 ? 20.542 24.324 7.412 1.00 72.75 91 ILE A C 1
ATOM 751 O O . ILE A 1 91 ? 20.951 24.689 6.307 1.00 72.75 91 ILE A O 1
ATOM 755 N N . TH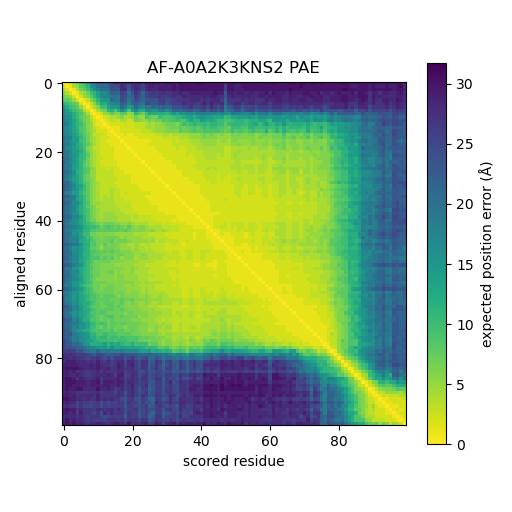R A 1 92 ? 19.482 24.877 7.994 1.00 73.50 92 THR A N 1
ATOM 756 C CA . THR A 1 92 ? 18.843 26.066 7.424 1.00 73.50 92 THR A CA 1
ATOM 757 C C . THR A 1 92 ? 19.844 27.227 7.423 1.00 73.50 92 THR A C 1
ATOM 759 O O . THR A 1 92 ? 20.739 27.274 8.270 1.00 73.50 92 THR A O 1
ATOM 762 N N . PHE A 1 93 ? 19.714 28.172 6.485 1.00 70.06 93 PHE A N 1
ATOM 763 C CA . PHE A 1 93 ? 20.623 29.326 6.387 1.00 70.06 93 PHE A CA 1
ATOM 764 C C . PHE A 1 93 ? 20.767 30.063 7.727 1.00 70.06 93 PHE A C 1
ATOM 766 O O . PHE A 1 93 ? 21.878 30.368 8.149 1.00 70.06 93 PHE A O 1
ATOM 773 N N . THR A 1 94 ? 19.648 30.245 8.433 1.00 77.25 94 THR A N 1
ATOM 774 C CA . THR A 1 94 ? 19.589 30.881 9.753 1.00 77.25 94 THR A CA 1
ATOM 775 C C . THR A 1 94 ? 20.449 30.159 10.790 1.00 77.25 94 THR A C 1
ATOM 777 O O . THR A 1 94 ? 21.136 30.789 11.591 1.00 77.25 94 THR A O 1
ATOM 780 N N . GLU A 1 95 ? 20.447 28.830 10.767 1.00 77.94 95 GLU A N 1
ATOM 781 C CA . GLU A 1 95 ? 21.201 28.015 11.716 1.00 77.94 95 GLU A CA 1
ATOM 782 C C . GLU A 1 95 ? 22.698 27.954 11.372 1.00 77.94 95 GLU A C 1
ATOM 784 O O . GLU A 1 95 ? 23.527 27.887 12.276 1.00 77.94 95 GLU A O 1
ATOM 789 N N . HIS A 1 96 ? 23.062 28.058 10.088 1.00 75.06 96 HIS A N 1
ATOM 790 C CA . HIS A 1 96 ? 24.455 28.234 9.659 1.00 75.06 96 HIS A CA 1
ATOM 791 C C . HIS A 1 96 ? 25.025 29.582 10.124 1.00 75.06 96 HIS A C 1
ATOM 793 O O . HIS A 1 96 ? 26.120 29.615 10.676 1.00 75.06 96 HIS A O 1
ATOM 799 N N . THR A 1 97 ? 24.271 30.680 9.974 1.00 80.81 97 THR A N 1
ATOM 800 C CA . THR A 1 97 ? 24.702 32.023 10.413 1.00 80.81 97 THR A CA 1
ATOM 801 C C . THR A 1 97 ? 24.855 32.175 11.922 1.00 80.81 97 THR A C 1
ATOM 803 O O . THR A 1 97 ? 25.552 33.075 12.356 1.00 80.81 97 THR A O 1
ATOM 806 N N . LEU A 1 98 ? 24.204 31.331 12.725 1.00 80.06 98 LEU A N 1
ATOM 807 C CA . LEU A 1 98 ? 24.364 31.346 14.184 1.00 80.06 98 LEU A CA 1
ATOM 808 C C . LEU A 1 98 ? 25.582 30.549 14.667 1.00 80.06 98 LEU A C 1
ATOM 810 O O . LEU A 1 98 ? 25.967 30.676 15.827 1.00 80.06 98 LEU A O 1
ATOM 814 N N . ARG A 1 99 ? 26.134 29.671 13.822 1.00 76.19 99 ARG A N 1
ATOM 815 C CA . ARG A 1 99 ? 27.274 28.806 14.166 1.00 76.19 99 ARG A CA 1
ATOM 816 C C . ARG A 1 99 ? 28.610 29.301 13.614 1.00 76.19 99 ARG A C 1
ATOM 818 O O . ARG A 1 99 ? 29.638 28.791 14.053 1.00 76.19 99 ARG A O 1
ATOM 825 N N . MET A 1 100 ? 28.579 30.226 12.657 1.00 64.69 100 MET A N 1
ATOM 826 C CA . MET A 1 100 ? 29.732 30.999 12.182 1.00 64.69 100 MET A CA 1
ATOM 827 C C . MET A 1 100 ? 29.819 32.305 12.961 1.00 64.69 100 MET A C 1
ATOM 829 O O . MET A 1 100 ? 30.957 32.723 13.256 1.00 64.69 100 MET A O 1
#

Sequence (100 aa):
MGSHWDLSYVAWLPEHDYQIKKIFESKGSRRLSEMYMEARNKRERPSWIGEDAWKELDIEWKKPAYKAISQRNKKNRNSAKGGSIHTGGSITFTEHTLRM

InterPro domains:
  IPR004252 Probable transposase, Ptta/En/Spm, plant [PF03004] (51-99)

Mean predicted aligned error: 12.35 Å

Foldseek 3Di:
DDDDPPPPPPDDDPVCVVVVVVVCCVVVVVVVVVVVVVCVVVVHDDPPDDPVNSVVVVVVCPDPVNVVVVVVVVCVVVDPVPPDPPPVDPDDPVRVVVVD

Organism: Trifolium pratense (NCBI:txid57577)

Radius of gyration: 22.97 Å; Cα contacts (8 Å, |Δi|>4): 14; chains: 1; bounding box: 45×40×73 Å

pLDDT: mean 84.2, std 15.48, range [38.88, 97.38]

Solvent-accessible surface area (backbone atoms only — not comparable to full-atom values): 6344 Å² total; per-residue (Å²): 138,82,83,79,78,76,77,78,76,91,65,81,61,77,92,44,48,67,60,51,49,51,51,49,52,52,54,47,54,51,50,52,53,53,54,52,51,52,33,61,73,71,73,47,85,53,94,89,54,55,71,68,60,47,54,53,49,55,54,51,63,66,34,67,70,48,44,52,52,53,52,51,52,51,50,59,73,69,36,80,88,66,68,62,94,73,68,83,61,82,72,52,70,72,59,50,65,73,75,108

Secondary structure (DSSP, 8-state):
-------------GGGHHHHHHHHHHHHHHHHHHHHHHHHHHT---TTS-HHHHHHHHHHHHSHHHHHHHHHHHHHHH-GGG--TT--PPPPHHHHHTT-